Protein AF-A0A2V9P0W0-F1 (afdb_monomer_lite)

Radius of gyration: 15.63 Å; chains: 1; bounding box: 37×39×34 Å

Foldseek 3Di:
DLVVVVVPFDPDDPVTDRDDDDPPPQLVVQVVCLVVLHQGDKDFDPPWDPDPVTGDIAAEGDPVRPVCPPCVVVVVVCCPPDPCNVRHHVCVVVNVPPDD

Sequence (100 aa):
RKLRLRAVVPKRGERLLFCDHVEQDGERLFRLACEHDLEGIVAKRKVDPYLPSQATWLKIRNQNYSQWAGREELFERERGSDPDFQVWDGCVVACEGAVV

pLDDT: mean 79.71, std 17.11, range [33.97, 96.94]

Secondary structure (DSSP, 8-state):
-HHHHHHHS-TT-SS-------SS-HHHHHHHHHHTT--EEEEE-TT----TTT--EEEEE-TT-GGGTT-HHHHHHHHTT-GGGGGTSTTHHHHTT---

Structure (mmCIF, N/CA/C/O backbone):
data_AF-A0A2V9P0W0-F1
#
_entry.id   AF-A0A2V9P0W0-F1
#
loop_
_atom_site.group_PDB
_atom_site.id
_atom_site.type_symbol
_atom_site.label_atom_id
_atom_site.label_alt_id
_atom_site.label_comp_id
_atom_site.label_asym_id
_atom_site.label_entity_id
_atom_site.label_seq_id
_atom_site.pdbx_PDB_ins_code
_atom_site.Cartn_x
_atom_site.Cartn_y
_atom_site.Cartn_z
_atom_site.occupancy
_atom_site.B_iso_or_equiv
_atom_site.auth_seq_id
_atom_site.auth_comp_id
_atom_site.auth_asym_id
_atom_site.auth_atom_id
_atom_site.pdbx_PDB_model_num
ATOM 1 N N . ARG A 1 1 ? 10.921 -5.613 -10.218 1.00 90.25 1 ARG A N 1
ATOM 2 C CA . ARG A 1 1 ? 10.882 -6.250 -8.870 1.00 90.25 1 ARG A CA 1
ATOM 3 C C . ARG A 1 1 ? 9.605 -7.067 -8.639 1.00 90.25 1 ARG A C 1
ATOM 5 O O . ARG A 1 1 ? 9.725 -8.271 -8.465 1.00 90.25 1 ARG A O 1
ATOM 12 N N . LYS A 1 2 ? 8.405 -6.464 -8.695 1.00 92.75 2 LYS A N 1
ATOM 13 C CA . LYS A 1 2 ? 7.108 -7.151 -8.487 1.00 92.75 2 LYS A CA 1
ATOM 14 C C . LYS A 1 2 ? 6.911 -8.411 -9.350 1.00 92.75 2 LYS A C 1
ATOM 16 O O . LYS A 1 2 ? 6.445 -9.410 -8.826 1.00 92.75 2 LYS A O 1
ATOM 21 N N . LEU A 1 3 ? 7.365 -8.409 -10.611 1.00 93.19 3 LEU A N 1
ATOM 22 C CA . LEU A 1 3 ? 7.339 -9.601 -11.480 1.00 93.19 3 LEU A CA 1
ATOM 23 C C . LEU A 1 3 ? 8.122 -10.793 -10.900 1.00 93.19 3 LEU A C 1
ATOM 25 O O . LEU A 1 3 ? 7.606 -11.903 -10.847 1.00 93.19 3 LEU A O 1
ATOM 29 N N . ARG A 1 4 ? 9.344 -10.555 -10.401 1.00 94.62 4 ARG A N 1
ATOM 30 C CA . ARG A 1 4 ? 10.163 -11.595 -9.754 1.00 94.62 4 ARG A CA 1
ATOM 31 C C . ARG A 1 4 ? 9.508 -12.100 -8.470 1.00 94.62 4 ARG A C 1
ATOM 33 O O . ARG A 1 4 ? 9.491 -13.299 -8.238 1.00 94.62 4 ARG A O 1
ATOM 40 N N . LEU A 1 5 ? 8.934 -11.195 -7.671 1.00 94.25 5 LEU A N 1
ATOM 41 C CA . LEU A 1 5 ? 8.196 -11.571 -6.464 1.00 94.25 5 LEU A CA 1
ATOM 42 C C . LEU A 1 5 ? 6.976 -12.443 -6.806 1.00 94.25 5 LEU A C 1
ATOM 44 O O . LEU A 1 5 ? 6.749 -13.457 -6.161 1.00 94.25 5 LEU A O 1
ATOM 48 N N . ARG A 1 6 ? 6.225 -12.097 -7.858 1.00 94.38 6 ARG A N 1
ATOM 49 C CA . ARG A 1 6 ? 5.055 -12.870 -8.297 1.00 94.38 6 ARG A CA 1
ATOM 50 C C . ARG A 1 6 ? 5.427 -14.299 -8.691 1.00 94.38 6 ARG A C 1
ATOM 52 O O . ARG A 1 6 ? 4.639 -15.202 -8.455 1.00 94.38 6 ARG A O 1
ATOM 59 N N . ALA A 1 7 ? 6.610 -14.496 -9.272 1.00 95.00 7 ALA A N 1
ATOM 60 C CA . ALA A 1 7 ? 7.083 -15.816 -9.678 1.00 95.00 7 ALA A CA 1
ATOM 61 C C . ALA A 1 7 ? 7.418 -16.739 -8.492 1.00 95.00 7 ALA A C 1
ATOM 63 O O . ALA A 1 7 ? 7.332 -17.953 -8.642 1.00 95.00 7 ALA A O 1
ATOM 64 N N . VAL A 1 8 ? 7.789 -16.182 -7.331 1.00 95.00 8 VAL A N 1
ATOM 65 C CA . VAL A 1 8 ? 8.163 -16.969 -6.139 1.00 95.00 8 VAL A CA 1
ATOM 66 C C . VAL A 1 8 ? 7.037 -17.095 -5.112 1.00 95.00 8 VAL A C 1
ATOM 68 O O . VAL A 1 8 ? 7.059 -18.010 -4.295 1.00 95.00 8 VAL A O 1
ATOM 71 N N . VAL A 1 9 ? 6.050 -16.193 -5.132 1.00 94.81 9 VAL A N 1
ATOM 72 C CA . VAL A 1 9 ? 4.897 -16.263 -4.224 1.00 94.81 9 VAL A CA 1
ATOM 73 C C . VAL A 1 9 ? 3.920 -17.347 -4.706 1.00 94.81 9 VAL A C 1
ATOM 75 O O . VAL A 1 9 ? 3.522 -17.324 -5.874 1.00 94.81 9 VAL A O 1
ATOM 78 N N . PRO A 1 10 ? 3.486 -18.281 -3.834 1.00 92.50 10 PRO A N 1
ATOM 79 C CA . PRO A 1 10 ? 2.517 -19.308 -4.202 1.00 92.50 10 PRO A CA 1
ATOM 80 C C . PRO A 1 10 ? 1.209 -18.708 -4.734 1.00 92.50 10 PRO A C 1
ATOM 82 O O . PRO A 1 10 ? 0.651 -17.785 -4.146 1.00 92.50 10 PRO A O 1
ATOM 85 N N . LYS A 1 11 ? 0.672 -19.271 -5.824 1.00 85.88 11 LYS A N 1
ATOM 86 C CA . LYS A 1 11 ? -0.577 -18.787 -6.450 1.00 85.88 11 LYS A CA 1
ATOM 87 C C . LYS A 1 11 ? -1.822 -18.958 -5.566 1.00 85.88 11 LYS A C 1
ATOM 89 O O . LYS A 1 11 ? -2.805 -18.258 -5.772 1.00 85.88 11 LYS A O 1
ATOM 94 N N . ARG A 1 12 ? -1.795 -19.911 -4.629 1.00 83.25 12 ARG A N 1
ATOM 95 C CA . ARG A 1 12 ? -2.883 -20.236 -3.689 1.00 83.25 12 ARG A CA 1
ATOM 96 C C . ARG A 1 12 ? -2.302 -20.489 -2.296 1.00 83.25 12 ARG A C 1
ATOM 98 O O . ARG A 1 12 ? -2.320 -21.611 -1.805 1.00 83.25 12 ARG A O 1
ATOM 105 N N . GLY A 1 13 ? -1.678 -19.466 -1.718 1.00 79.88 13 GLY A N 1
ATOM 106 C CA . GLY A 1 13 ? -1.161 -19.524 -0.353 1.00 79.88 13 GLY A CA 1
ATOM 107 C C . GLY A 1 13 ? -2.213 -19.073 0.656 1.00 79.88 13 GLY A C 1
ATOM 108 O O . GLY A 1 13 ? -2.752 -17.984 0.519 1.00 79.88 13 GLY A O 1
ATOM 109 N N . GLU A 1 14 ? -2.467 -19.874 1.691 1.00 84.38 14 GLU A N 1
ATOM 110 C CA . GLU A 1 14 ? -3.317 -19.467 2.825 1.00 84.38 14 GLU A CA 1
ATOM 111 C C . GLU A 1 14 ? -2.593 -18.494 3.768 1.00 84.38 14 GLU A C 1
ATOM 113 O O . GLU A 1 14 ? -3.211 -17.633 4.380 1.00 84.38 14 GLU A O 1
ATOM 118 N N . ARG A 1 15 ? -1.262 -18.624 3.880 1.00 92.12 15 ARG A N 1
ATOM 119 C CA . ARG A 1 15 ? -0.430 -17.853 4.824 1.00 92.12 15 ARG A CA 1
ATOM 120 C C . ARG A 1 15 ? 0.400 -16.744 4.180 1.00 92.12 15 ARG A C 1
ATOM 122 O O . ARG A 1 15 ? 0.900 -15.876 4.884 1.00 92.12 15 ARG A O 1
ATOM 129 N N . LEU A 1 16 ? 0.589 -16.788 2.861 1.00 92.44 16 LEU A N 1
ATOM 130 C CA . LEU A 1 16 ? 1.380 -15.808 2.117 1.00 92.44 16 LEU A CA 1
ATOM 131 C C . LEU A 1 16 ? 0.599 -15.357 0.889 1.00 92.44 16 LEU A C 1
ATOM 133 O O . LEU A 1 16 ? 0.375 -16.142 -0.032 1.00 92.44 16 LEU A O 1
ATOM 137 N N . LEU A 1 17 ? 0.229 -14.079 0.881 1.00 92.31 17 LEU A N 1
ATOM 138 C CA . LEU A 1 17 ? -0.503 -13.445 -0.206 1.00 92.31 17 LEU A CA 1
ATOM 139 C C . LEU A 1 17 ? 0.408 -12.483 -0.965 1.00 92.31 17 LEU A C 1
ATOM 141 O O . LEU A 1 17 ? 1.237 -11.780 -0.384 1.00 92.31 17 LEU A O 1
ATOM 145 N N . PHE A 1 18 ? 0.238 -12.424 -2.285 1.00 93.50 18 PHE A N 1
ATOM 146 C CA . PHE A 1 18 ? 0.875 -11.379 -3.074 1.00 93.50 18 PHE A CA 1
ATOM 147 C C . PHE A 1 18 ? 0.072 -10.085 -2.937 1.00 93.50 18 PHE A C 1
ATOM 149 O O . PHE A 1 18 ? -1.045 -9.996 -3.441 1.00 93.50 18 PHE A O 1
ATOM 156 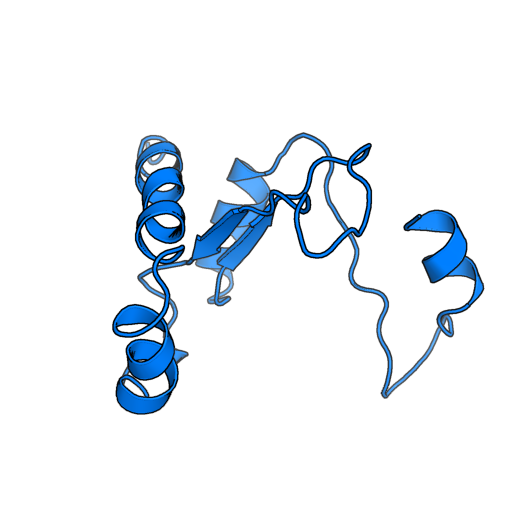N N . CYS A 1 19 ? 0.664 -9.066 -2.318 1.00 92.56 19 CYS A N 1
ATOM 157 C CA . CYS A 1 19 ? 0.102 -7.720 -2.315 1.00 92.56 19 CYS A CA 1
ATOM 158 C C . CYS A 1 19 ? 0.366 -7.048 -3.670 1.00 92.56 19 CYS A C 1
ATOM 160 O O . CYS A 1 19 ? 1.529 -6.880 -4.066 1.00 92.56 19 CYS A O 1
ATOM 162 N N . ASP A 1 20 ? -0.697 -6.696 -4.396 1.00 92.69 20 ASP A N 1
ATOM 163 C CA . ASP A 1 20 ? -0.574 -6.060 -5.707 1.00 92.69 20 ASP A CA 1
ATOM 164 C C . ASP A 1 20 ? -0.174 -4.579 -5.619 1.00 92.69 20 ASP A C 1
ATOM 166 O O . ASP A 1 20 ? 0.382 -4.123 -4.616 1.00 92.69 20 ASP A O 1
ATOM 170 N N . HIS A 1 21 ? -0.303 -3.856 -6.722 1.00 93.62 21 HIS A N 1
ATOM 171 C CA . HIS A 1 21 ? -0.054 -2.427 -6.811 1.00 93.62 21 HIS A CA 1
ATOM 172 C C . HIS A 1 21 ? -0.832 -1.833 -7.980 1.00 93.62 21 HIS A C 1
ATOM 174 O O . HIS A 1 21 ? -1.113 -2.517 -8.961 1.00 93.62 21 HIS A O 1
ATOM 180 N N . VAL A 1 22 ? -1.117 -0.541 -7.867 1.00 94.81 22 VAL A N 1
ATOM 181 C CA . VAL A 1 22 ? -1.670 0.283 -8.938 1.00 94.81 22 VAL A CA 1
ATOM 182 C C . VAL A 1 22 ? -0.579 1.257 -9.371 1.00 94.81 22 VAL A C 1
ATOM 184 O O . VAL A 1 22 ? 0.152 1.787 -8.531 1.00 94.81 22 VAL A O 1
ATOM 187 N N . GLU A 1 23 ? -0.423 1.459 -10.677 1.00 94.25 23 GLU A N 1
ATOM 188 C CA . GLU A 1 23 ? 0.474 2.481 -11.216 1.00 94.25 23 GLU A CA 1
ATOM 189 C C . GLU A 1 23 ? -0.330 3.752 -11.506 1.00 94.25 23 GLU A C 1
ATOM 191 O O . GLU A 1 23 ? -1.439 3.673 -12.022 1.00 94.25 23 GLU A O 1
ATOM 196 N N . GLN A 1 24 ? 0.239 4.915 -11.174 1.00 92.56 24 GLN A N 1
ATOM 197 C CA . GLN A 1 24 ? -0.264 6.258 -11.513 1.00 92.56 24 GLN A CA 1
ATOM 198 C C . GLN A 1 24 ? -1.614 6.692 -10.907 1.00 92.56 24 GLN A C 1
ATOM 200 O O . GLN A 1 24 ? -1.888 7.883 -10.918 1.00 92.56 24 GLN A O 1
ATOM 205 N N . ASP A 1 25 ? -2.406 5.796 -10.315 1.00 94.12 25 ASP A N 1
ATOM 206 C CA . ASP A 1 25 ? -3.727 6.120 -9.743 1.00 94.12 25 ASP A CA 1
ATOM 207 C C . ASP A 1 25 ? -3.755 5.992 -8.204 1.00 94.12 25 ASP A C 1
ATOM 209 O O . ASP A 1 25 ? -4.530 5.241 -7.606 1.00 94.12 25 ASP A O 1
ATOM 213 N N . GLY A 1 26 ? -2.815 6.681 -7.547 1.00 92.75 26 GLY A N 1
ATOM 214 C CA . GLY A 1 26 ? -2.628 6.612 -6.093 1.00 92.75 26 GLY A CA 1
ATOM 215 C C . GLY A 1 26 ? -3.764 7.258 -5.297 1.00 92.75 26 GLY A C 1
ATOM 216 O O . GLY A 1 26 ? -4.169 6.717 -4.273 1.00 92.75 26 GLY A O 1
ATOM 217 N N . GLU A 1 27 ? -4.315 8.370 -5.786 1.00 94.00 27 GLU A N 1
ATOM 218 C CA . GLU A 1 27 ? -5.412 9.093 -5.127 1.00 94.00 27 GLU A CA 1
ATOM 219 C C . GLU A 1 27 ? -6.696 8.262 -5.084 1.00 94.00 27 GLU A C 1
ATOM 221 O O . GLU A 1 27 ? -7.354 8.179 -4.047 1.00 94.00 27 GLU A O 1
ATOM 226 N N . ARG A 1 28 ? -7.053 7.593 -6.189 1.00 95.25 28 ARG A N 1
ATOM 227 C CA . ARG A 1 28 ? -8.211 6.693 -6.207 1.00 95.25 28 ARG A CA 1
ATOM 228 C C . ARG A 1 28 ? -7.991 5.482 -5.313 1.00 95.25 28 ARG A C 1
ATOM 230 O O . ARG A 1 28 ? -8.913 5.087 -4.605 1.00 95.25 28 ARG A O 1
ATOM 237 N N . LEU A 1 29 ? -6.788 4.902 -5.326 1.00 96.00 29 LEU A N 1
ATOM 238 C CA . LEU A 1 29 ? -6.454 3.796 -4.429 1.00 96.00 29 LEU A CA 1
ATOM 239 C C . LEU A 1 29 ? -6.565 4.221 -2.958 1.00 96.00 29 LEU A C 1
ATOM 241 O O . LEU A 1 29 ? -7.079 3.452 -2.152 1.00 96.00 29 LEU A O 1
ATOM 245 N N . PHE A 1 30 ? -6.121 5.433 -2.616 1.00 95.38 30 PHE A N 1
ATOM 246 C CA . PHE A 1 30 ? -6.249 5.971 -1.264 1.00 95.38 30 PHE A CA 1
ATOM 247 C C . PHE A 1 30 ? -7.712 6.185 -0.870 1.00 95.38 30 PHE A C 1
ATOM 249 O O . PHE A 1 30 ? -8.109 5.737 0.200 1.00 95.38 30 PHE A O 1
ATOM 256 N N . ARG A 1 31 ? -8.539 6.770 -1.748 1.00 95.56 31 ARG A N 1
ATOM 257 C CA . ARG A 1 31 ? -9.985 6.909 -1.500 1.00 95.56 31 ARG A CA 1
ATOM 258 C C . ARG A 1 31 ? -10.657 5.564 -1.238 1.00 95.56 31 ARG A C 1
ATOM 260 O O . ARG A 1 31 ? -11.329 5.421 -0.225 1.00 95.56 31 ARG A O 1
ATOM 267 N N . LEU A 1 32 ? -10.393 4.559 -2.076 1.00 96.62 32 LEU A N 1
ATOM 268 C CA . LEU A 1 32 ? -10.901 3.199 -1.863 1.00 96.62 32 LEU A CA 1
ATOM 269 C C . LEU A 1 32 ? -10.395 2.600 -0.544 1.00 96.62 32 LEU A C 1
ATOM 271 O O . LEU A 1 32 ? -11.152 1.941 0.161 1.00 96.62 32 LEU A O 1
ATOM 275 N N . ALA A 1 33 ? -9.128 2.827 -0.189 1.00 96.00 33 ALA A N 1
ATOM 276 C CA . ALA A 1 33 ? -8.595 2.377 1.093 1.00 96.00 33 ALA A CA 1
ATOM 277 C C . ALA A 1 33 ? -9.355 3.008 2.271 1.00 96.00 33 ALA A C 1
ATOM 279 O O . ALA A 1 33 ? -9.681 2.298 3.219 1.00 96.00 33 ALA A O 1
ATOM 280 N N . CYS A 1 34 ? -9.696 4.296 2.192 1.00 95.56 34 CYS A N 1
ATOM 281 C CA . CYS A 1 34 ? -10.519 4.965 3.196 1.00 95.56 34 CYS A CA 1
ATOM 282 C C . CYS A 1 34 ? -11.957 4.420 3.235 1.00 95.56 34 CYS A C 1
ATOM 284 O O . CYS A 1 34 ? -12.458 4.121 4.314 1.00 95.56 34 CYS A O 1
ATOM 286 N N . GLU A 1 35 ? -12.604 4.244 2.077 1.00 96.94 35 GLU A N 1
ATOM 287 C CA . GLU A 1 35 ? -13.965 3.686 1.959 1.00 96.94 35 GLU A CA 1
ATOM 288 C C . GLU A 1 35 ? -14.074 2.269 2.546 1.00 96.94 35 GLU A C 1
ATOM 290 O O . GLU A 1 35 ? -15.109 1.895 3.096 1.00 96.94 35 GLU A O 1
ATOM 295 N N . HIS A 1 36 ? -12.998 1.487 2.453 1.00 96.81 36 HIS A N 1
ATOM 296 C CA . HIS A 1 36 ? -12.905 0.135 3.003 1.00 96.81 36 HIS A CA 1
ATOM 297 C C . HIS A 1 36 ? -12.333 0.073 4.427 1.00 96.81 36 HIS A C 1
ATOM 299 O O . HIS A 1 36 ? -12.031 -1.024 4.895 1.00 96.81 36 HIS A O 1
ATOM 305 N N . ASP A 1 37 ? -12.186 1.216 5.105 1.00 95.75 37 ASP A N 1
ATOM 306 C CA . ASP A 1 37 ? -11.653 1.311 6.467 1.00 95.75 37 ASP A CA 1
ATOM 307 C C . ASP A 1 37 ? -10.288 0.613 6.620 1.00 95.75 37 ASP A C 1
ATOM 309 O O . ASP A 1 37 ? -10.058 -0.202 7.511 1.00 95.75 37 ASP A O 1
ATOM 313 N N . LEU A 1 38 ? -9.369 0.901 5.696 1.00 94.81 38 LEU A N 1
ATOM 314 C CA . LEU A 1 38 ? -7.976 0.466 5.768 1.00 94.81 38 LEU A CA 1
ATOM 315 C C . LEU A 1 38 ? -7.095 1.576 6.356 1.00 94.81 38 LEU A C 1
ATOM 317 O O . LEU A 1 38 ? -7.404 2.762 6.242 1.00 94.81 38 LEU A O 1
ATOM 321 N N . GLU A 1 39 ? -5.945 1.186 6.916 1.00 92.00 39 GLU A N 1
ATOM 322 C CA . GLU A 1 39 ? -4.970 2.100 7.538 1.00 92.00 39 GLU A CA 1
ATOM 323 C C . GLU A 1 39 ? -4.475 3.200 6.581 1.00 92.00 39 GLU A C 1
ATOM 325 O O . GLU A 1 39 ? -4.179 4.318 7.002 1.00 92.00 39 GLU A O 1
ATOM 330 N N . GLY A 1 40 ? -4.360 2.888 5.288 1.00 93.06 40 GLY A N 1
ATOM 331 C CA . GLY A 1 40 ? -3.857 3.795 4.261 1.00 93.06 40 GLY A CA 1
ATOM 332 C C . GLY A 1 40 ? -3.106 3.069 3.146 1.00 93.06 40 GLY A C 1
ATOM 333 O O . GLY A 1 40 ? -3.311 1.878 2.905 1.00 93.06 40 GLY A O 1
ATOM 334 N N . ILE A 1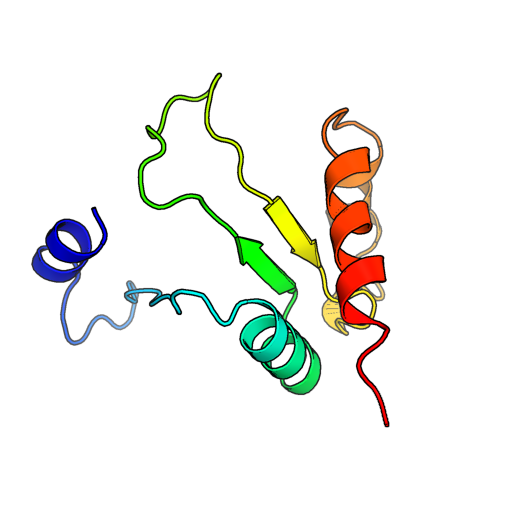 41 ? -2.216 3.789 2.459 1.00 94.75 41 ILE A N 1
ATOM 335 C CA . ILE A 1 41 ? -1.417 3.272 1.339 1.00 94.75 41 ILE A CA 1
ATOM 336 C C . ILE A 1 41 ? 0.066 3.630 1.480 1.00 94.75 41 ILE A C 1
ATOM 338 O O . ILE A 1 41 ? 0.451 4.520 2.235 1.00 94.75 41 ILE A O 1
ATOM 342 N N . VAL A 1 42 ? 0.917 2.950 0.705 1.00 92.69 42 VAL A N 1
ATOM 343 C CA . VAL A 1 42 ? 2.343 3.284 0.586 1.00 92.69 42 VAL A CA 1
ATOM 344 C C . VAL A 1 42 ? 2.692 3.536 -0.876 1.00 92.69 42 VAL A C 1
ATOM 346 O O . VAL A 1 42 ? 2.657 2.613 -1.694 1.00 92.69 42 VAL A O 1
ATOM 349 N N . ALA A 1 43 ? 3.085 4.765 -1.198 1.00 92.38 43 ALA A N 1
ATOM 350 C CA . ALA A 1 43 ? 3.576 5.136 -2.516 1.00 92.38 43 ALA A CA 1
ATOM 351 C C . ALA A 1 43 ? 5.093 4.928 -2.599 1.00 92.38 43 ALA A C 1
ATOM 353 O O . ALA A 1 43 ? 5.857 5.320 -1.715 1.00 92.38 43 ALA A O 1
ATOM 354 N N . LYS A 1 44 ? 5.540 4.281 -3.679 1.00 91.00 44 LYS A N 1
ATOM 355 C CA . LYS A 1 44 ? 6.955 3.974 -3.924 1.00 91.00 44 LYS A CA 1
ATOM 356 C C . LYS A 1 44 ? 7.301 4.293 -5.367 1.00 91.00 44 LYS A C 1
ATOM 358 O O . LYS A 1 44 ? 6.594 3.861 -6.279 1.00 91.00 44 LYS A O 1
ATOM 363 N N . ARG A 1 45 ? 8.432 4.957 -5.594 1.00 89.88 45 ARG A N 1
ATOM 364 C CA . ARG A 1 45 ? 8.974 5.118 -6.946 1.00 89.88 45 ARG A CA 1
ATOM 365 C C . ARG A 1 45 ? 9.443 3.762 -7.474 1.00 89.88 45 ARG A C 1
ATOM 367 O O . ARG A 1 45 ? 10.171 3.024 -6.812 1.00 89.88 45 ARG A O 1
ATOM 374 N N . LYS A 1 46 ? 9.010 3.411 -8.687 1.00 89.38 46 LYS A N 1
ATOM 375 C CA . LYS A 1 46 ? 9.268 2.096 -9.309 1.00 89.38 46 LYS A CA 1
ATOM 376 C C . LYS A 1 46 ? 10.756 1.825 -9.543 1.00 89.38 46 LYS A C 1
ATOM 378 O O . LYS A 1 46 ? 11.182 0.670 -9.464 1.00 89.38 46 LYS A O 1
ATOM 383 N N . VAL A 1 47 ? 11.509 2.880 -9.851 1.00 88.44 47 VAL A N 1
ATOM 384 C CA . VAL A 1 47 ? 12.931 2.825 -10.217 1.00 88.44 47 VAL A CA 1
ATOM 385 C C . VAL A 1 47 ? 13.864 2.860 -9.011 1.00 88.44 47 VAL A C 1
ATOM 387 O O . VAL A 1 47 ? 15.023 2.478 -9.145 1.00 88.44 47 VAL A O 1
ATOM 390 N N . ASP A 1 48 ? 13.361 3.248 -7.839 1.00 87.81 48 ASP A N 1
ATOM 391 C CA . ASP A 1 48 ? 14.215 3.461 -6.680 1.00 87.81 48 ASP A CA 1
ATOM 392 C C . ASP A 1 48 ? 14.829 2.141 -6.173 1.00 87.81 48 ASP A C 1
ATOM 394 O O . ASP A 1 48 ? 14.177 1.069 -6.132 1.00 87.81 48 ASP A O 1
ATOM 398 N N . PRO A 1 49 ? 16.108 2.195 -5.768 1.00 86.50 49 PRO A N 1
ATOM 399 C CA . PRO A 1 49 ? 16.763 1.058 -5.162 1.00 86.50 49 PRO A CA 1
ATOM 400 C C . PRO A 1 49 ? 16.160 0.781 -3.774 1.00 86.50 49 PRO A C 1
ATOM 402 O O . PRO A 1 49 ? 15.671 1.669 -3.084 1.00 86.50 49 PRO A O 1
ATOM 405 N N . TYR A 1 50 ? 16.186 -0.484 -3.350 1.00 85.94 50 TYR A N 1
ATOM 406 C CA . TYR A 1 50 ? 15.856 -0.852 -1.965 1.00 85.9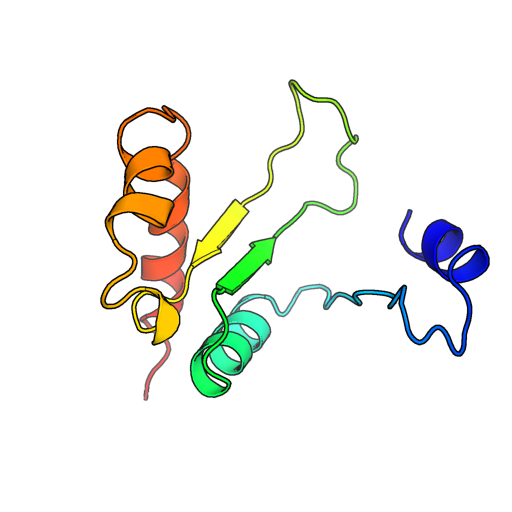4 50 TYR A CA 1
ATOM 407 C C . TYR A 1 50 ? 17.129 -0.713 -1.127 1.00 85.94 50 TYR A C 1
ATOM 409 O O . TYR A 1 50 ? 17.751 -1.708 -0.766 1.00 85.94 50 TYR A O 1
ATOM 417 N N . LEU A 1 51 ? 17.556 0.528 -0.905 1.00 84.81 51 LEU A N 1
ATOM 418 C CA . LEU A 1 51 ? 18.693 0.849 -0.048 1.00 84.81 51 LEU A CA 1
ATOM 419 C C . LEU A 1 51 ? 18.176 1.601 1.181 1.00 84.81 51 LEU A C 1
ATOM 421 O O . LEU A 1 51 ? 17.430 2.564 0.996 1.00 84.81 51 LEU A O 1
ATOM 425 N N . PRO A 1 52 ? 18.561 1.200 2.407 1.00 74.69 52 PRO A N 1
ATOM 426 C CA . PRO A 1 52 ? 18.057 1.816 3.637 1.00 74.69 52 PRO A CA 1
ATOM 427 C C . PRO A 1 52 ? 18.194 3.342 3.674 1.00 74.69 52 PRO A C 1
ATOM 429 O O . PRO A 1 52 ? 17.310 4.018 4.174 1.00 74.69 52 PRO A O 1
ATOM 432 N N . SER A 1 53 ? 19.259 3.891 3.089 1.00 74.38 53 SER A N 1
ATOM 433 C CA . SER A 1 53 ? 19.541 5.331 3.076 1.00 74.38 53 SER A CA 1
ATOM 434 C C . SER A 1 53 ? 18.953 6.103 1.887 1.00 74.38 53 SER A C 1
ATOM 436 O O . SER A 1 53 ? 19.171 7.306 1.790 1.00 74.38 53 SER A O 1
ATOM 438 N N . GLN A 1 54 ? 18.263 5.440 0.949 1.00 70.31 54 GLN A N 1
ATOM 439 C CA . GLN A 1 54 ? 17.764 6.067 -0.291 1.00 70.31 54 GLN A CA 1
ATOM 440 C C . GLN A 1 54 ? 16.306 5.726 -0.619 1.00 70.31 54 GLN A C 1
ATOM 442 O O . GLN A 1 54 ? 15.760 6.221 -1.605 1.00 70.31 54 GLN A O 1
ATOM 447 N N . ALA A 1 55 ? 15.665 4.856 0.162 1.00 72.69 55 ALA A N 1
ATOM 448 C CA . ALA A 1 55 ? 14.282 4.475 -0.067 1.00 72.69 55 ALA A CA 1
ATOM 449 C C . ALA A 1 55 ? 13.341 5.625 0.331 1.00 72.69 55 ALA A C 1
ATOM 451 O O . ALA A 1 55 ? 12.955 5.747 1.487 1.00 72.69 55 ALA A O 1
ATOM 452 N N . THR A 1 56 ? 12.935 6.444 -0.642 1.00 79.62 56 THR A N 1
ATOM 453 C CA . THR A 1 56 ? 11.920 7.490 -0.436 1.00 79.62 56 THR A CA 1
ATOM 454 C C . THR A 1 56 ? 10.519 6.908 -0.643 1.00 79.62 56 THR A C 1
ATOM 456 O O . THR A 1 56 ? 9.966 6.901 -1.745 1.00 79.62 56 THR A O 1
ATOM 459 N N . TRP A 1 57 ? 9.961 6.296 0.403 1.00 87.06 57 TRP A N 1
ATOM 460 C CA . TRP A 1 57 ? 8.576 5.815 0.388 1.00 87.06 57 TRP A CA 1
ATOM 461 C C . TRP A 1 57 ? 7.693 6.796 1.139 1.00 87.06 57 TRP A C 1
ATOM 463 O O . TRP A 1 57 ? 8.073 7.290 2.192 1.00 87.06 57 TRP A O 1
ATOM 473 N N . LEU A 1 58 ? 6.498 7.035 0.611 1.00 87.06 58 LEU A N 1
ATOM 474 C CA . LEU A 1 58 ? 5.503 7.869 1.271 1.00 87.06 58 LEU A CA 1
ATOM 475 C C . LEU A 1 58 ? 4.438 6.944 1.844 1.00 87.06 58 LEU A C 1
ATOM 477 O O . LEU A 1 58 ? 3.768 6.243 1.083 1.00 87.06 58 LEU A O 1
ATOM 481 N N . LYS A 1 59 ? 4.294 6.910 3.169 1.00 87.00 59 LYS A N 1
ATOM 482 C CA . LYS A 1 59 ? 3.141 6.275 3.812 1.00 87.00 59 LYS A CA 1
ATOM 483 C C . LYS A 1 59 ? 2.077 7.345 4.025 1.00 87.00 59 LYS A C 1
ATOM 485 O O . LYS A 1 59 ? 2.332 8.355 4.664 1.00 87.00 59 LYS A O 1
ATOM 490 N N . ILE A 1 60 ? 0.905 7.105 3.451 1.00 89.94 60 ILE A N 1
ATOM 491 C CA . ILE A 1 60 ? -0.231 8.026 3.429 1.00 89.94 60 ILE A CA 1
ATOM 492 C C . ILE A 1 60 ? -1.344 7.342 4.208 1.00 89.94 60 ILE A C 1
ATOM 494 O O . ILE A 1 60 ? -1.790 6.262 3.816 1.00 89.94 60 ILE A O 1
ATOM 498 N N . ARG A 1 61 ? -1.745 7.921 5.337 1.00 87.69 61 ARG A N 1
ATOM 499 C CA . ARG A 1 61 ? -2.646 7.270 6.295 1.00 87.69 61 ARG A CA 1
ATOM 500 C C . ARG A 1 61 ? -4.062 7.818 6.201 1.00 87.69 61 ARG A C 1
ATOM 502 O O . ARG A 1 61 ? -4.259 9.018 6.041 1.00 87.69 61 ARG A O 1
ATOM 509 N N . ASN A 1 62 ? -5.035 6.931 6.353 1.00 90.81 62 ASN A N 1
ATOM 510 C CA . ASN A 1 62 ? -6.427 7.287 6.567 1.00 90.81 62 ASN A CA 1
ATOM 511 C C . ASN A 1 62 ? -6.594 7.747 8.021 1.00 90.81 62 ASN A C 1
ATOM 513 O O . ASN A 1 62 ? -6.491 6.936 8.941 1.00 90.81 62 ASN A O 1
ATOM 517 N N . GLN A 1 63 ? -6.857 9.035 8.237 1.00 86.44 63 GLN A N 1
ATOM 518 C CA . GLN A 1 63 ? -7.055 9.583 9.585 1.00 86.44 63 GLN A CA 1
ATOM 519 C C . GLN A 1 63 ? -8.304 9.014 10.275 1.00 86.44 63 GLN A C 1
ATOM 521 O O . GLN A 1 63 ? -8.347 8.932 11.498 1.00 86.44 63 GLN A O 1
ATOM 526 N N . ASN A 1 64 ? -9.286 8.560 9.492 1.00 88.81 64 ASN A N 1
ATOM 527 C CA . ASN A 1 64 ? -10.559 8.036 9.981 1.00 88.81 64 ASN A CA 1
ATOM 528 C C . ASN A 1 64 ? -10.561 6.509 10.154 1.00 88.81 64 ASN A C 1
ATOM 530 O O . ASN A 1 64 ? -11.626 5.935 10.362 1.00 88.81 64 ASN A O 1
ATOM 534 N N . TYR A 1 65 ? -9.409 5.837 10.037 1.00 90.88 65 TYR A N 1
ATOM 535 C CA . TYR A 1 65 ? -9.356 4.381 10.173 1.00 90.88 65 TYR A CA 1
ATOM 536 C C . TYR A 1 65 ? -9.761 3.944 11.589 1.00 90.88 65 TYR A C 1
ATOM 538 O O . TYR A 1 65 ? -9.170 4.352 12.590 1.00 90.88 65 TYR A O 1
ATOM 546 N N . SER A 1 66 ? -10.788 3.101 11.676 1.00 89.88 66 SER A N 1
ATOM 547 C CA . SER A 1 66 ? -11.494 2.815 12.929 1.00 89.88 66 SER A CA 1
ATOM 548 C C . SER A 1 66 ? -10.615 2.175 14.005 1.00 89.88 66 SER A C 1
ATOM 550 O O . SER A 1 66 ? -10.828 2.402 15.196 1.00 89.88 66 SER A O 1
ATOM 552 N N . GLN A 1 67 ? -9.595 1.405 13.608 1.00 88.44 67 GLN A N 1
ATOM 553 C CA . GLN A 1 67 ? -8.707 0.707 14.545 1.00 88.44 67 GLN A CA 1
ATOM 554 C C . GLN A 1 67 ? -7.682 1.624 15.220 1.00 88.44 67 GLN A C 1
ATOM 556 O O . GLN A 1 67 ? -6.966 1.152 16.105 1.00 88.44 67 GLN A O 1
ATOM 561 N N . TRP A 1 68 ? -7.586 2.901 14.829 1.00 82.12 68 TRP A N 1
ATOM 562 C CA . TRP A 1 68 ? -6.797 3.872 15.590 1.00 82.12 68 TRP A CA 1
ATOM 563 C C . TRP A 1 68 ? -7.379 4.084 16.993 1.00 82.12 68 TRP A C 1
ATOM 565 O O . TRP A 1 68 ? -6.618 4.215 17.952 1.00 82.12 68 TRP A O 1
ATOM 575 N N . ALA A 1 69 ? -8.711 4.094 17.108 1.00 80.25 69 ALA A N 1
ATOM 576 C CA . ALA A 1 69 ? -9.412 4.388 18.351 1.00 80.25 69 ALA A CA 1
ATOM 577 C C . ALA A 1 69 ? -9.161 3.303 19.411 1.00 80.25 69 ALA A C 1
ATOM 579 O O . ALA A 1 69 ? -9.340 2.108 19.161 1.00 80.25 69 ALA A O 1
ATOM 580 N N . GLY A 1 70 ? -8.759 3.718 20.612 1.00 76.38 70 GLY A N 1
ATOM 581 C CA . GLY A 1 70 ? -8.457 2.824 21.733 1.00 76.38 70 GLY A CA 1
ATOM 582 C C . GLY A 1 70 ? -7.148 2.041 21.588 1.00 76.38 70 GLY A C 1
ATOM 583 O O . GLY A 1 70 ? -6.902 1.108 22.356 1.00 76.38 70 GLY A O 1
ATOM 584 N N . ARG A 1 71 ? -6.320 2.373 20.590 1.00 77.06 71 ARG A N 1
ATOM 585 C CA . ARG A 1 71 ? -4.979 1.805 20.365 1.00 77.06 71 ARG A CA 1
ATOM 586 C C . ARG A 1 71 ? -3.924 2.891 20.185 1.00 77.06 71 ARG A C 1
ATOM 588 O O . ARG A 1 71 ? -2.850 2.625 19.643 1.00 77.06 71 ARG A O 1
ATOM 595 N N . GLU A 1 72 ? -4.222 4.102 20.635 1.00 69.50 72 GLU A N 1
ATOM 596 C CA . GLU A 1 72 ? -3.416 5.296 20.430 1.00 69.50 72 GLU A CA 1
ATOM 597 C C . GLU A 1 72 ? -1.977 5.049 20.883 1.00 69.50 72 GLU A C 1
ATOM 599 O O . GLU A 1 72 ? -1.067 5.290 20.105 1.00 69.50 72 GLU A O 1
ATOM 604 N N . GLU A 1 73 ? -1.749 4.417 22.037 1.00 69.00 73 GLU A N 1
ATOM 605 C CA . GLU A 1 73 ? -0.405 4.109 22.551 1.00 69.00 73 GLU A CA 1
ATOM 606 C C . GLU A 1 73 ? 0.447 3.212 21.628 1.00 69.00 73 GLU A C 1
ATOM 608 O O . GLU A 1 73 ? 1.672 3.349 21.593 1.00 69.00 73 GLU A O 1
ATOM 613 N N . LEU A 1 74 ? -0.170 2.306 20.855 1.00 69.62 74 LEU A N 1
ATOM 614 C CA . LEU A 1 74 ? 0.546 1.427 19.917 1.00 69.62 74 LEU A CA 1
ATOM 615 C C . LEU A 1 74 ? 1.028 2.187 18.678 1.00 69.62 74 LEU A C 1
ATOM 617 O O . LEU A 1 74 ? 2.058 1.838 18.105 1.00 69.62 74 LEU A O 1
ATOM 621 N N . PHE A 1 75 ? 0.291 3.224 18.285 1.00 65.75 75 PHE A N 1
ATOM 622 C CA . PHE A 1 75 ? 0.507 3.965 17.045 1.00 65.75 75 PHE A CA 1
ATOM 623 C C . PHE A 1 75 ? 1.131 5.355 17.274 1.00 65.75 75 PHE A C 1
ATOM 625 O O . PHE A 1 75 ? 1.800 5.893 16.397 1.00 65.75 75 PHE A O 1
ATOM 632 N N . GLU A 1 76 ? 0.959 5.941 18.461 1.00 62.78 76 GLU A N 1
ATOM 633 C CA . GLU A 1 76 ? 1.553 7.207 18.915 1.00 62.78 76 GLU A CA 1
ATOM 634 C C . GLU A 1 76 ? 3.026 7.079 19.251 1.00 62.78 76 GLU A C 1
ATOM 636 O O . GLU A 1 76 ? 3.788 8.024 19.038 1.00 62.78 76 GLU A O 1
ATOM 641 N N . ARG A 1 77 ? 3.454 5.890 19.687 1.00 56.44 77 ARG A N 1
ATOM 642 C CA . ARG A 1 77 ? 4.873 5.599 19.900 1.00 56.44 77 ARG A CA 1
ATOM 643 C C . ARG A 1 77 ? 5.699 5.769 18.624 1.00 56.44 77 ARG A C 1
ATOM 645 O O . ARG A 1 77 ? 6.868 6.125 18.714 1.00 56.44 77 ARG A O 1
ATOM 652 N N . GLU A 1 78 ? 5.095 5.549 17.454 1.00 53.25 78 GLU A N 1
ATOM 653 C CA . GLU A 1 78 ? 5.727 5.832 16.160 1.00 53.25 78 GLU A CA 1
ATOM 654 C C . GLU A 1 78 ? 5.781 7.342 15.860 1.00 53.25 78 GLU A C 1
ATOM 656 O O . GLU A 1 78 ? 6.745 7.806 15.264 1.00 53.25 78 GLU A O 1
ATOM 661 N N . ARG A 1 79 ? 4.804 8.136 16.327 1.00 55.34 79 ARG A N 1
ATOM 662 C CA . ARG A 1 79 ? 4.719 9.581 16.033 1.00 55.34 79 ARG A CA 1
ATOM 663 C C . ARG A 1 79 ? 5.746 10.431 16.777 1.00 55.34 79 ARG A C 1
ATOM 665 O O . ARG A 1 79 ? 6.223 11.428 16.248 1.00 55.34 79 ARG A O 1
ATOM 672 N N . GLY A 1 80 ? 6.036 10.081 18.031 1.00 47.69 80 GLY A N 1
ATOM 673 C CA . GLY A 1 80 ? 6.857 10.911 18.921 1.00 47.69 80 GLY A CA 1
ATOM 674 C C . GLY A 1 80 ? 8.368 10.692 18.812 1.00 47.69 80 GLY A C 1
ATOM 675 O O . GLY A 1 80 ? 9.132 11.467 19.380 1.00 47.69 80 GLY A O 1
ATOM 676 N N . SER A 1 81 ? 8.817 9.627 18.144 1.00 52.06 81 SER A N 1
ATOM 677 C CA . SER A 1 81 ? 10.234 9.222 18.111 1.00 52.06 81 SER A CA 1
ATOM 678 C C . SER A 1 81 ? 10.839 9.157 16.710 1.00 52.06 81 SER A C 1
ATOM 680 O O . SER A 1 81 ? 12.057 9.026 16.601 1.00 52.06 81 SER A O 1
ATOM 682 N N . ASP A 1 82 ? 10.026 9.255 15.656 1.00 54.31 82 ASP A N 1
ATOM 683 C CA . ASP A 1 82 ? 10.491 9.170 14.275 1.00 54.31 82 ASP A CA 1
ATOM 684 C C . ASP A 1 82 ? 10.581 10.575 13.639 1.00 54.31 82 ASP A C 1
ATOM 686 O O . ASP A 1 82 ? 9.550 11.213 13.415 1.00 54.31 82 ASP A O 1
ATOM 690 N N . PRO A 1 83 ? 11.786 11.100 13.348 1.00 54.75 83 PRO A N 1
ATOM 691 C CA . PRO A 1 83 ? 11.939 12.382 12.662 1.00 54.75 83 PRO A CA 1
ATOM 692 C C . PRO A 1 83 ? 11.354 12.377 11.241 1.00 54.75 83 PRO A C 1
ATOM 694 O O . PRO A 1 83 ? 11.032 13.449 10.729 1.00 54.75 83 PRO A O 1
ATOM 697 N N . ASP A 1 84 ? 11.145 11.207 10.624 1.00 54.25 84 ASP A N 1
ATOM 698 C CA . ASP A 1 84 ? 10.478 11.113 9.327 1.00 54.25 84 ASP A CA 1
ATOM 699 C C . ASP A 1 84 ? 8.973 11.371 9.436 1.00 54.25 84 ASP A C 1
ATOM 701 O O . ASP A 1 84 ? 8.355 11.682 8.421 1.00 54.25 84 ASP A O 1
ATOM 705 N N . PHE A 1 85 ? 8.380 11.312 10.636 1.00 49.84 85 PHE A N 1
ATOM 706 C CA . PHE A 1 85 ? 6.935 11.376 10.875 1.00 49.84 85 PHE A CA 1
ATOM 707 C C . PHE A 1 85 ? 6.248 12.631 10.293 1.00 49.84 85 PHE A C 1
ATOM 709 O O . PHE A 1 85 ? 5.116 12.553 9.817 1.00 49.84 85 PHE A O 1
ATOM 716 N N . GLN A 1 86 ? 6.944 13.774 10.215 1.00 49.75 86 GLN A N 1
ATOM 717 C CA . GLN A 1 86 ? 6.413 15.007 9.602 1.00 49.75 86 GLN A CA 1
ATOM 718 C C . GLN A 1 86 ? 6.098 14.867 8.098 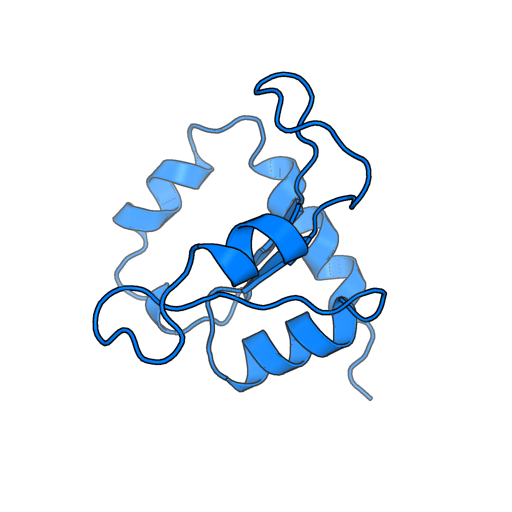1.00 49.75 86 GLN A C 1
ATOM 720 O O . GLN A 1 86 ? 5.278 15.615 7.569 1.00 49.75 86 GLN A O 1
ATOM 725 N N . VAL A 1 87 ? 6.703 13.898 7.400 1.00 52.84 87 VAL A N 1
ATOM 726 C CA . VAL A 1 87 ? 6.474 13.645 5.964 1.00 52.84 87 VAL A CA 1
ATOM 727 C C . VAL A 1 87 ? 5.179 12.848 5.713 1.00 52.84 87 VAL A C 1
ATOM 729 O O . VAL A 1 87 ? 4.661 12.845 4.597 1.00 52.84 87 VAL A O 1
ATOM 732 N N . TRP A 1 88 ? 4.615 12.198 6.738 1.00 55.91 88 TRP A N 1
ATOM 733 C CA . TRP A 1 88 ? 3.565 11.176 6.595 1.00 55.91 88 TRP A CA 1
ATOM 734 C C . TRP A 1 88 ? 2.172 11.780 6.426 1.00 55.91 88 TRP A C 1
ATOM 736 O O . TRP A 1 88 ? 1.340 11.237 5.700 1.00 55.91 88 TRP A O 1
ATOM 746 N N . ASP A 1 89 ? 1.935 12.935 7.045 1.00 57.97 89 ASP A N 1
ATOM 747 C CA . ASP A 1 89 ? 0.642 13.621 6.983 1.00 57.97 89 ASP A CA 1
ATOM 748 C C . ASP A 1 89 ? 0.588 14.664 5.845 1.00 57.97 89 ASP A C 1
ATOM 750 O O . ASP A 1 89 ? -0.491 15.081 5.426 1.00 57.97 89 ASP A O 1
ATOM 754 N N . GLY A 1 90 ? 1.736 15.028 5.257 1.00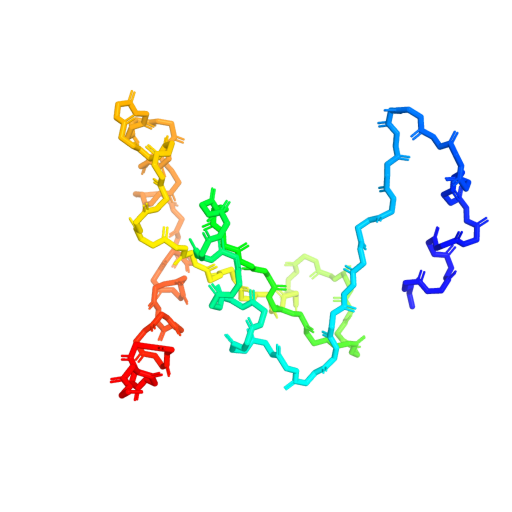 60.66 90 GLY A N 1
ATOM 755 C CA . GLY A 1 90 ? 1.818 16.045 4.199 1.00 60.66 90 GLY A CA 1
ATOM 756 C C . GLY A 1 90 ? 1.084 15.675 2.904 1.00 60.66 90 GLY A C 1
ATOM 757 O O . GLY A 1 90 ? 0.601 16.552 2.191 1.00 60.66 90 GLY A O 1
ATOM 758 N N . CYS A 1 91 ? 0.953 14.380 2.599 1.00 63.91 91 CYS A N 1
ATOM 759 C CA . CYS A 1 91 ? 0.241 13.913 1.404 1.00 63.91 91 CYS A CA 1
ATOM 760 C C . CYS A 1 91 ? -1.275 13.775 1.599 1.00 63.91 91 CYS A C 1
ATOM 762 O O . CYS A 1 91 ? -1.997 13.679 0.607 1.00 63.91 91 CYS A O 1
ATOM 764 N N . VAL A 1 92 ? -1.766 13.767 2.843 1.00 61.56 92 VAL A N 1
ATOM 765 C CA . VAL A 1 92 ? -3.204 13.631 3.124 1.00 61.56 92 VAL A CA 1
ATOM 766 C C . VAL A 1 92 ? -3.952 14.878 2.647 1.00 61.56 92 VAL A C 1
ATOM 768 O O . VAL A 1 92 ? -4.956 14.760 1.949 1.00 61.56 92 VAL A O 1
ATOM 771 N N . VAL A 1 93 ? -3.375 16.062 2.880 1.00 61.28 93 VAL A N 1
ATOM 772 C CA . VAL A 1 93 ? -3.921 17.364 2.452 1.00 61.28 93 VAL A CA 1
ATOM 773 C C . VAL A 1 93 ? -4.116 17.446 0.931 1.00 61.28 93 VAL A C 1
ATOM 775 O O . VAL A 1 93 ? -5.064 18.066 0.457 1.00 61.28 93 VAL A O 1
ATOM 778 N N . ALA A 1 94 ? -3.262 16.783 0.143 1.00 59.88 94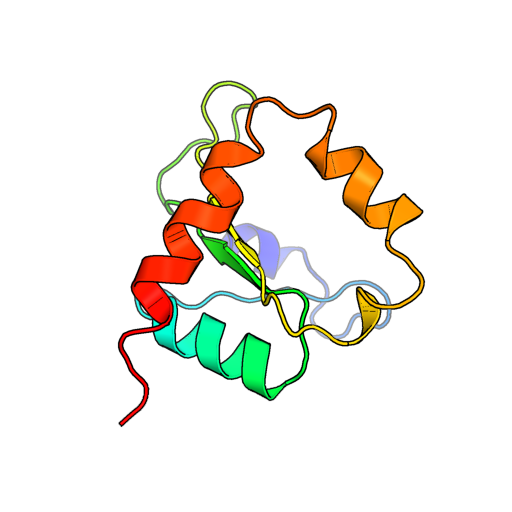 ALA A N 1
ATOM 779 C CA . ALA A 1 94 ? -3.403 16.741 -1.315 1.00 59.88 94 ALA A CA 1
ATOM 780 C C . ALA A 1 94 ? -4.611 15.902 -1.779 1.00 59.88 94 ALA A C 1
ATOM 782 O O . ALA A 1 94 ? -5.121 16.123 -2.874 1.00 59.88 94 ALA A O 1
ATOM 783 N N . CYS A 1 95 ? -5.079 14.959 -0.954 1.00 53.94 95 CYS A N 1
ATOM 784 C CA . CYS A 1 95 ? -6.168 14.041 -1.292 1.00 53.94 95 CYS A CA 1
ATOM 785 C C . CYS A 1 95 ? -7.546 14.502 -0.771 1.00 53.94 95 CYS A C 1
ATOM 787 O O . CYS A 1 95 ? -8.566 14.005 -1.244 1.00 53.94 95 CYS A O 1
ATOM 789 N N . GLU A 1 96 ? -7.599 15.449 0.173 1.00 53.59 96 GLU A N 1
ATOM 790 C CA . GLU A 1 96 ? -8.844 15.972 0.769 1.00 53.59 96 GLU A CA 1
ATOM 791 C C . GLU A 1 96 ? -9.601 16.964 -0.142 1.00 53.59 96 GLU A C 1
ATOM 793 O O . GLU A 1 96 ? -10.764 17.272 0.104 1.00 53.59 96 GLU A O 1
ATOM 798 N N . GLY A 1 97 ? -8.988 17.424 -1.239 1.00 45.06 97 GLY A N 1
ATOM 799 C CA . GLY A 1 97 ? -9.587 18.373 -2.190 1.00 45.06 97 GLY A CA 1
ATOM 800 C C . GLY A 1 97 ? -10.525 17.774 -3.250 1.00 45.06 97 GLY A C 1
ATOM 801 O O . GLY A 1 97 ? -10.950 18.500 -4.145 1.00 45.06 97 GLY A O 1
ATOM 802 N N . ALA A 1 98 ? -10.830 16.473 -3.196 1.00 41.66 98 ALA A N 1
ATOM 803 C CA . ALA A 1 98 ? -11.550 15.751 -4.255 1.00 41.66 98 ALA A CA 1
ATOM 804 C C . ALA A 1 98 ? -12.909 15.166 -3.817 1.00 41.66 98 ALA A C 1
ATOM 806 O O . ALA A 1 98 ? -13.343 14.144 -4.352 1.00 41.66 98 ALA A O 1
ATOM 807 N N . VAL A 1 99 ? -13.578 15.798 -2.847 1.00 37.84 99 VAL A N 1
ATOM 808 C CA . VAL A 1 99 ? -14.971 15.488 -2.492 1.00 37.84 99 VAL A CA 1
ATOM 809 C C . VAL A 1 99 ? -15.869 16.595 -3.048 1.00 37.84 99 VAL A C 1
ATOM 811 O O . VAL A 1 99 ? -15.986 17.664 -2.451 1.00 37.84 99 VAL A O 1
ATOM 814 N N . VAL A 1 100 ? -16.482 16.334 -4.207 1.00 33.97 100 VAL A N 1
ATOM 815 C CA . VAL A 1 100 ? -17.694 17.016 -4.692 1.00 33.97 100 VAL A CA 1
ATOM 816 C C . VAL A 1 100 ? -18.695 15.945 -5.089 1.00 33.97 100 VAL A C 1
ATOM 818 O O . VAL A 1 100 ? -18.272 15.009 -5.807 1.00 33.97 100 VAL A O 1
#